Protein AF-A0A8T2UQB4-F1 (afdb_monomer)

Organism: Ceratopteris richardii (NCBI:txid49495)

Radius of gyration: 14.45 Å; Cα contacts (8 Å, |Δi|>4): 51; chains: 1; bounding box: 33×19×47 Å

InterPro domains:
  IPR027417 P-loop containing nucleoside triphosphate hydrolase [G3DSA:3.40.50.300] (2-68)
  IPR027417 P-loop containing nucleoside triphosphate hydrolase [SSF52540] (6-54)
  IPR050334 Molybdenum import ATP-binding protein ModC [PTHR43514] (1-53)

Sequence (69 aa):
MGVVEAVRRVVSGSDGVTALWVTHRLEELDYADGASYMENGHVVLGGSVAKVKKFVLEKQEEYKRSISF

Secondary structure (DSSP, 8-state):
--HHHHHHHHHTSTT--------S-GGGGGG-S-EEEEETTEEEEEE-HHHHHHHHHHHHHHHHHHH--

Mean predicted aligned error: 4.5 Å

Foldseek 3Di:
DDPLVVVLVVCPDPPVDDDDDDDPDLVSLVSPQWDFDDDPRDGPDIDHSVVVSVVVVVVVVVVVVVPDD

pLDDT: mean 90.87, std 7.52, range [56.84, 97.12]

Solvent-accessible surface area (backbone atoms only — not comparable to full-atom values): 4445 Å² total; per-residue (Å²): 136,53,71,69,58,53,51,43,55,57,40,73,37,94,80,73,49,86,83,88,83,91,78,91,56,73,77,63,45,78,72,44,90,51,38,71,44,70,53,96,93,37,81,79,45,74,47,49,37,70,61,45,51,52,52,54,51,53,50,51,53,52,52,53,57,75,72,56,129

Nearest PDB structures (foldseek):
  6p7f-assembly1_A  TM=6.971E-01  e=5.423E+00  Homo sapiens
  5kpi-assembly2_B  TM=6.734E-01  e=5.806E+00  Mus musculus
  3zbo-assembly2_B  TM=4.117E-01  e=3.362E+00  Bacillus cereus

Structure (mmCIF, N/CA/C/O backbone):
data_AF-A0A8T2UQB4-F1
#
_entry.id   AF-A0A8T2UQB4-F1
#
loop_
_atom_site.group_PDB
_atom_site.id
_atom_site.type_symbol
_atom_site.label_atom_id
_atom_site.label_alt_id
_atom_site.label_comp_id
_atom_site.label_asym_id
_atom_site.label_entity_id
_atom_site.label_seq_id
_atom_site.pdbx_PDB_ins_code
_atom_site.Cartn_x
_atom_site.Cartn_y
_atom_site.Cartn_z
_atom_site.occupancy
_atom_site.B_iso_or_equiv
_atom_site.auth_seq_id
_atom_site.auth_comp_id
_atom_site.auth_asym_id
_atom_site.auth_atom_id
_atom_site.pdbx_PDB_model_num
ATOM 1 N N . MET A 1 1 ? 19.711 -3.858 0.721 1.00 57.09 1 MET A N 1
ATOM 2 C CA . MET A 1 1 ? 18.681 -3.683 -0.323 1.00 57.09 1 MET A CA 1
ATOM 3 C C . MET A 1 1 ? 17.517 -4.586 0.039 1.00 57.09 1 MET A C 1
ATOM 5 O O . MET A 1 1 ? 17.727 -5.789 0.140 1.00 57.09 1 MET A O 1
ATOM 9 N N . GLY A 1 2 ? 16.352 -4.019 0.350 1.00 85.69 2 GLY A N 1
ATOM 10 C CA . GLY A 1 2 ? 15.156 -4.812 0.667 1.00 85.69 2 GLY A CA 1
ATOM 11 C C . GLY A 1 2 ? 14.484 -5.352 -0.600 1.00 85.69 2 GLY A C 1
ATOM 12 O O . GLY A 1 2 ? 14.686 -4.799 -1.680 1.00 85.69 2 GLY A O 1
ATOM 13 N N . VAL A 1 3 ? 13.666 -6.404 -0.483 1.00 89.12 3 VAL A N 1
ATOM 14 C CA . VAL A 1 3 ? 12.959 -7.004 -1.637 1.00 89.12 3 VAL A CA 1
ATOM 15 C C . VAL A 1 3 ? 12.070 -5.973 -2.340 1.00 89.12 3 VAL A C 1
ATOM 17 O O . VAL A 1 3 ? 12.143 -5.836 -3.556 1.00 89.12 3 VAL A O 1
ATOM 20 N N . VAL A 1 4 ? 11.304 -5.184 -1.583 1.00 88.19 4 VAL A N 1
ATOM 21 C CA . VAL A 1 4 ? 10.395 -4.161 -2.133 1.00 88.19 4 VAL A CA 1
ATOM 22 C C . VAL A 1 4 ? 11.160 -3.073 -2.897 1.00 88.19 4 VAL A C 1
ATOM 24 O O . VAL A 1 4 ? 10.738 -2.623 -3.958 1.00 88.19 4 VAL A O 1
ATOM 27 N N . GLU A 1 5 ? 12.339 -2.692 -2.406 1.00 88.44 5 GLU A N 1
ATOM 28 C CA . GLU A 1 5 ? 13.214 -1.732 -3.080 1.00 88.44 5 GLU A CA 1
ATOM 29 C C . GLU A 1 5 ? 13.765 -2.299 -4.398 1.00 88.44 5 GLU A C 1
ATOM 31 O O . GLU A 1 5 ? 13.817 -1.593 -5.404 1.00 88.44 5 GLU A O 1
ATOM 36 N N . ALA A 1 6 ? 14.147 -3.581 -4.413 1.00 90.44 6 ALA A N 1
ATOM 37 C CA . ALA A 1 6 ? 14.586 -4.261 -5.628 1.00 90.44 6 ALA A CA 1
ATOM 38 C C . ALA A 1 6 ? 13.456 -4.340 -6.666 1.00 90.44 6 ALA A C 1
ATOM 40 O O . ALA A 1 6 ? 13.680 -4.022 -7.833 1.00 90.44 6 ALA A O 1
ATOM 41 N N . VAL A 1 7 ? 12.236 -4.675 -6.233 1.00 90.62 7 VAL A N 1
ATOM 42 C CA . VAL A 1 7 ? 11.042 -4.685 -7.093 1.00 90.62 7 VAL A CA 1
ATOM 43 C C . VAL A 1 7 ? 10.789 -3.298 -7.681 1.00 90.62 7 VAL A C 1
ATOM 45 O O . VAL A 1 7 ? 10.641 -3.174 -8.894 1.00 90.62 7 VAL A O 1
ATOM 48 N N . ARG A 1 8 ? 10.824 -2.239 -6.861 1.00 88.25 8 ARG A N 1
ATOM 49 C CA . ARG A 1 8 ? 10.627 -0.859 -7.333 1.00 88.25 8 ARG A CA 1
ATOM 50 C C . ARG A 1 8 ? 11.623 -0.470 -8.425 1.00 88.25 8 ARG A C 1
ATOM 52 O O . ARG A 1 8 ? 11.234 0.186 -9.387 1.00 88.25 8 ARG A O 1
ATOM 59 N N . ARG A 1 9 ? 12.891 -0.880 -8.306 1.00 88.31 9 ARG A N 1
ATOM 60 C CA . ARG A 1 9 ? 13.917 -0.609 -9.331 1.00 88.31 9 ARG A CA 1
ATOM 61 C C . ARG A 1 9 ? 13.605 -1.292 -10.661 1.00 88.31 9 ARG A C 1
ATOM 63 O O . ARG A 1 9 ? 13.800 -0.670 -11.696 1.00 88.31 9 ARG A O 1
ATOM 70 N N . VAL A 1 10 ? 13.106 -2.529 -10.628 1.00 89.00 10 VAL A N 1
ATOM 71 C CA . VAL A 1 10 ? 12.690 -3.259 -11.838 1.00 89.00 10 VAL A CA 1
ATOM 72 C C . VAL A 1 10 ? 11.473 -2.591 -12.481 1.00 89.00 10 VAL A C 1
ATOM 74 O O . VAL A 1 10 ? 11.482 -2.345 -13.681 1.00 89.00 10 VAL A O 1
ATOM 77 N N . VAL A 1 11 ? 10.467 -2.225 -11.680 1.00 90.19 11 VAL A N 1
ATOM 78 C CA . VAL A 1 11 ? 9.253 -1.529 -12.152 1.00 90.19 11 VAL A CA 1
ATOM 79 C C . VAL A 1 11 ? 9.576 -0.153 -12.744 1.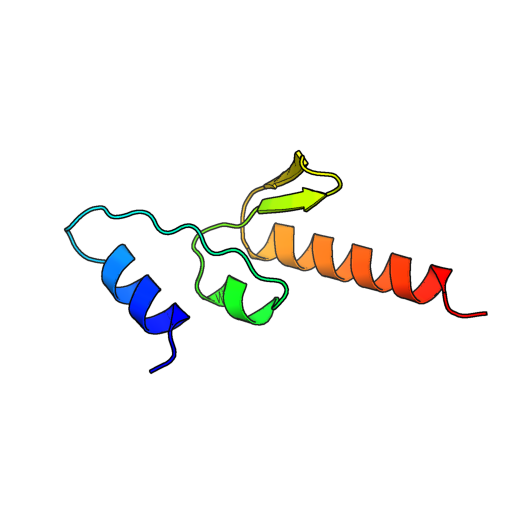00 90.19 11 VAL A C 1
ATOM 81 O O . VAL A 1 11 ? 8.990 0.241 -13.743 1.00 90.19 11 VAL A O 1
ATOM 84 N N . SER A 1 12 ? 10.538 0.567 -12.158 1.00 86.12 12 SER A N 1
ATOM 85 C CA . SER A 1 12 ? 10.975 1.887 -12.645 1.00 86.12 12 SER A CA 1
ATOM 86 C C . SER A 1 12 ? 11.865 1.813 -13.893 1.00 86.12 12 SER A C 1
ATOM 88 O O . SER A 1 12 ? 12.248 2.853 -14.431 1.00 86.12 12 SER A O 1
ATOM 90 N N . GLY A 1 13 ? 12.256 0.609 -14.321 1.00 86.00 13 GLY A N 1
ATOM 91 C CA . GLY A 1 13 ? 13.032 0.398 -15.536 1.00 86.00 13 GLY A CA 1
ATOM 92 C C . GLY A 1 13 ? 12.218 0.670 -16.804 1.00 86.00 13 GLY A C 1
ATOM 93 O O . GLY A 1 13 ? 10.993 0.767 -16.788 1.00 86.00 13 GLY A O 1
ATOM 94 N N . SER A 1 14 ? 12.906 0.755 -17.941 1.00 74.12 14 SER A N 1
ATOM 95 C CA . SER A 1 14 ? 12.301 1.000 -19.260 1.00 74.12 14 SER A CA 1
ATOM 96 C C . SER A 1 14 ? 11.424 -0.145 -19.782 1.00 74.12 14 SER A C 1
ATOM 98 O O . SER A 1 14 ? 10.768 0.016 -20.807 1.00 74.12 14 SER A O 1
ATOM 100 N N . ASP A 1 15 ? 11.399 -1.284 -19.090 1.00 79.38 15 ASP A N 1
ATOM 101 C CA . ASP A 1 15 ? 10.753 -2.514 -19.554 1.00 79.38 15 ASP A CA 1
ATOM 102 C C . ASP A 1 15 ? 9.228 -2.523 -19.324 1.00 79.38 15 ASP A C 1
ATOM 104 O O . ASP A 1 15 ? 8.547 -3.468 -19.718 1.00 79.38 15 ASP A O 1
ATOM 108 N N . GLY A 1 16 ? 8.670 -1.475 -18.697 1.00 79.75 16 GLY A N 1
ATOM 109 C CA . GLY A 1 16 ? 7.218 -1.270 -18.580 1.00 79.75 16 GL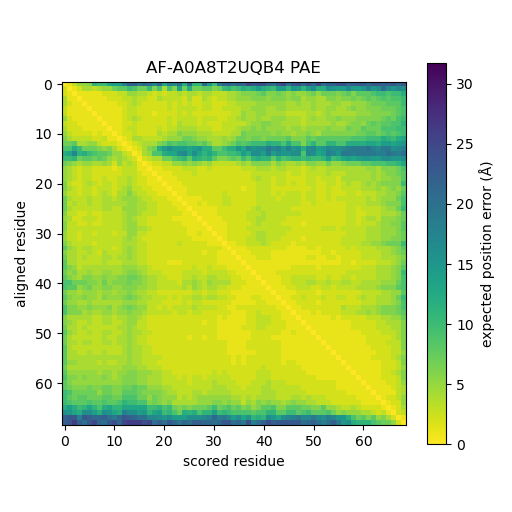Y A CA 1
ATOM 110 C C . GLY A 1 16 ? 6.490 -2.304 -17.712 1.00 79.75 16 GLY A C 1
ATOM 111 O O . GLY A 1 16 ? 5.290 -2.524 -17.877 1.00 79.75 16 GLY A O 1
ATOM 112 N N . VAL A 1 17 ? 7.203 -2.966 -16.800 1.00 89.31 17 VAL A N 1
ATOM 113 C CA . VAL A 1 17 ? 6.649 -4.031 -15.955 1.00 89.31 17 VAL A CA 1
ATOM 114 C C . VAL A 1 17 ? 5.828 -3.437 -14.811 1.00 89.31 17 VAL A C 1
ATOM 116 O O . VAL A 1 17 ? 6.293 -2.560 -14.092 1.00 89.31 17 VAL A O 1
ATOM 119 N N . THR A 1 18 ? 4.620 -3.962 -14.587 1.00 90.88 18 THR A N 1
ATOM 120 C CA . THR A 1 18 ? 3.795 -3.638 -13.411 1.00 90.88 18 THR A CA 1
ATOM 121 C C . THR A 1 18 ? 3.943 -4.727 -12.351 1.00 90.88 18 THR A C 1
ATOM 123 O O . THR A 1 18 ? 3.816 -5.910 -12.663 1.00 90.88 18 THR A O 1
ATOM 126 N N . ALA A 1 19 ? 4.166 -4.342 -11.093 1.00 93.06 19 ALA A N 1
ATOM 127 C CA . ALA A 1 19 ? 4.177 -5.269 -9.964 1.00 93.06 19 ALA A CA 1
ATOM 128 C C . ALA A 1 19 ? 2.938 -5.074 -9.081 1.00 93.06 19 ALA A C 1
ATOM 130 O O . ALA A 1 19 ? 2.579 -3.948 -8.744 1.00 93.06 19 ALA A O 1
ATOM 131 N N . LEU A 1 20 ? 2.320 -6.182 -8.663 1.00 93.88 20 LEU A N 1
ATOM 132 C CA . LEU A 1 20 ? 1.320 -6.194 -7.599 1.00 93.88 20 LEU A CA 1
ATOM 133 C C . LEU A 1 20 ? 1.955 -6.765 -6.329 1.00 93.88 20 LEU A C 1
ATOM 135 O O . LEU A 1 20 ? 2.519 -7.858 -6.355 1.00 93.88 20 LEU A O 1
ATOM 139 N N . TRP A 1 21 ? 1.844 -6.035 -5.221 1.00 93.75 21 TRP A N 1
ATOM 140 C CA . TRP A 1 21 ? 2.394 -6.433 -3.928 1.00 93.75 21 TRP A CA 1
ATOM 141 C C . TRP A 1 2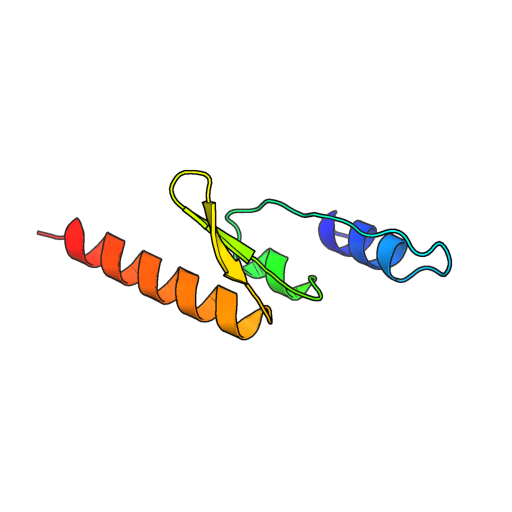1 ? 1.272 -6.568 -2.899 1.00 93.75 21 TRP A C 1
ATOM 143 O O . TRP A 1 21 ? 0.590 -5.593 -2.586 1.00 93.75 21 TRP A O 1
ATOM 153 N N . VAL A 1 22 ? 1.075 -7.779 -2.376 1.00 93.88 22 VAL A N 1
ATOM 154 C CA . VAL A 1 22 ? 0.079 -8.059 -1.333 1.00 93.88 22 VAL A CA 1
ATOM 155 C C . VAL A 1 22 ? 0.789 -8.091 0.011 1.00 93.88 22 VAL A C 1
ATOM 157 O O . VAL A 1 22 ? 1.696 -8.893 0.219 1.00 93.88 22 VAL A O 1
ATOM 160 N N . THR A 1 23 ? 0.376 -7.224 0.930 1.00 92.69 23 THR A N 1
ATOM 161 C CA . THR A 1 23 ? 1.014 -7.106 2.241 1.00 92.69 23 THR A CA 1
ATOM 162 C C . THR A 1 23 ? 0.036 -6.669 3.321 1.00 92.69 23 THR A C 1
ATOM 164 O O . THR A 1 23 ? -0.974 -6.024 3.050 1.00 92.69 23 THR A O 1
ATOM 167 N N . HIS A 1 24 ? 0.369 -7.012 4.560 1.00 91.44 24 HIS A N 1
ATOM 168 C CA . HIS A 1 24 ? -0.259 -6.487 5.772 1.00 91.44 24 HIS A CA 1
ATOM 169 C C . HIS A 1 24 ? 0.610 -5.406 6.447 1.00 91.44 24 HIS A C 1
ATOM 171 O O . HIS A 1 24 ? 0.199 -4.823 7.449 1.00 91.44 24 HIS A O 1
ATOM 177 N N . ARG A 1 25 ? 1.814 -5.147 5.919 1.00 91.19 25 ARG A N 1
ATOM 178 C CA . ARG A 1 25 ? 2.803 -4.212 6.466 1.00 91.19 25 ARG A CA 1
ATOM 179 C C . ARG A 1 25 ? 2.640 -2.845 5.818 1.00 91.19 25 ARG A C 1
ATOM 181 O O . ARG A 1 25 ? 2.952 -2.658 4.644 1.00 91.19 25 ARG A O 1
ATOM 188 N N . LEU A 1 26 ? 2.130 -1.878 6.576 1.00 91.81 26 LEU A N 1
ATOM 189 C CA . LEU A 1 26 ? 1.817 -0.551 6.043 1.00 91.81 26 LEU A CA 1
ATOM 190 C C . LEU A 1 26 ? 3.064 0.215 5.589 1.00 91.81 26 LEU A C 1
ATOM 192 O O . LEU A 1 26 ? 2.978 0.990 4.640 1.00 91.81 26 LEU A O 1
ATOM 196 N N . GLU A 1 27 ? 4.219 -0.003 6.209 1.00 91.75 27 GLU A N 1
ATOM 197 C CA . GLU A 1 27 ? 5.489 0.608 5.808 1.00 91.75 27 GLU A CA 1
ATOM 198 C C . GLU A 1 27 ? 5.932 0.205 4.389 1.00 91.75 27 GLU A C 1
ATOM 200 O O . GLU A 1 27 ? 6.607 0.969 3.708 1.00 91.75 27 GLU A O 1
ATOM 205 N N . GLU A 1 28 ? 5.502 -0.954 3.881 1.00 91.50 28 GLU A N 1
ATOM 206 C CA . GLU A 1 28 ? 5.857 -1.390 2.523 1.00 91.50 28 GLU A CA 1
ATOM 207 C C . GLU A 1 28 ? 5.118 -0.594 1.442 1.00 91.50 28 GLU A C 1
ATOM 209 O O . GLU A 1 28 ? 5.624 -0.445 0.330 1.00 91.50 28 GLU A O 1
ATOM 214 N N . LEU A 1 29 ? 3.963 -0.006 1.772 1.00 91.62 29 LEU A N 1
ATOM 215 C CA . LEU A 1 29 ? 3.224 0.838 0.836 1.00 91.62 29 LEU A CA 1
ATOM 216 C C . LEU A 1 29 ? 3.969 2.145 0.507 1.00 91.62 29 LEU A C 1
ATOM 218 O O . LEU A 1 29 ? 3.653 2.754 -0.505 1.00 91.62 29 LEU A O 1
ATOM 222 N N . ASP A 1 30 ? 4.970 2.571 1.294 1.00 90.06 30 ASP A N 1
ATOM 223 C CA . ASP A 1 30 ? 5.784 3.767 0.979 1.00 90.06 30 ASP A CA 1
ATOM 224 C C . ASP A 1 30 ? 6.609 3.625 -0.309 1.00 90.06 30 ASP A C 1
ATOM 226 O O . ASP A 1 30 ? 7.101 4.612 -0.856 1.00 90.06 30 ASP A O 1
ATOM 230 N N . TYR A 1 31 ? 6.762 2.397 -0.803 1.00 90.88 31 TYR A N 1
ATOM 231 C CA . TYR A 1 31 ? 7.471 2.097 -2.042 1.00 90.88 31 TYR A CA 1
ATOM 232 C C . TYR A 1 31 ? 6.539 1.952 -3.249 1.00 90.88 31 TYR A C 1
ATOM 234 O O . TYR A 1 31 ? 7.037 1.784 -4.361 1.00 90.88 31 TYR A O 1
ATOM 242 N N . ALA A 1 32 ? 5.222 1.981 -3.035 1.00 92.25 32 ALA A N 1
ATOM 243 C CA . ALA A 1 32 ? 4.226 1.765 -4.070 1.00 92.25 32 ALA A CA 1
ATOM 244 C C . ALA A 1 32 ? 3.752 3.085 -4.689 1.00 92.25 32 ALA A C 1
ATOM 246 O O . ALA A 1 32 ? 3.644 4.109 -4.014 1.00 92.25 32 ALA A O 1
ATOM 247 N N . ASP A 1 33 ? 3.390 3.036 -5.968 1.00 91.75 33 ASP A N 1
ATOM 248 C CA . ASP A 1 33 ? 2.800 4.184 -6.668 1.00 91.75 33 ASP A CA 1
ATOM 249 C C . ASP A 1 33 ? 1.304 4.354 -6.334 1.00 91.75 33 ASP A C 1
ATOM 251 O O . ASP A 1 33 ? 0.743 5.449 -6.407 1.00 91.75 33 ASP A O 1
ATOM 255 N N . GLY A 1 34 ? 0.646 3.273 -5.909 1.00 94.25 34 GLY A N 1
ATOM 256 C CA . GLY A 1 34 ? -0.759 3.240 -5.518 1.00 94.25 34 GLY A CA 1
ATOM 257 C C . GLY A 1 34 ? -1.074 2.029 -4.646 1.00 94.25 34 GLY A C 1
ATOM 258 O O . GLY A 1 34 ? -0.255 1.124 -4.492 1.00 94.25 34 GLY A O 1
ATOM 259 N N . ALA A 1 35 ? -2.266 2.016 -4.055 1.00 97.12 35 ALA A N 1
ATOM 260 C CA . ALA A 1 35 ? -2.695 0.931 -3.182 1.00 97.12 35 ALA A CA 1
ATOM 261 C C . ALA A 1 35 ? -4.190 0.633 -3.339 1.00 97.12 35 ALA A C 1
ATOM 263 O O . ALA A 1 35 ? -4.979 1.482 -3.765 1.00 97.12 35 ALA A O 1
ATOM 264 N N . SER A 1 36 ? -4.573 -0.586 -2.963 1.00 97.00 36 SER A N 1
ATOM 265 C CA . SER A 1 36 ? -5.965 -1.010 -2.820 1.00 97.00 36 SER A CA 1
ATOM 266 C C . SER A 1 36 ? -6.133 -1.790 -1.520 1.00 97.00 36 SER A C 1
ATOM 268 O O . SER A 1 36 ? -5.318 -2.652 -1.204 1.00 97.00 36 SER A O 1
ATOM 270 N N . TYR A 1 37 ? -7.181 -1.477 -0.765 1.00 96.44 37 TYR A N 1
ATOM 271 C CA . TYR A 1 37 ? -7.614 -2.233 0.402 1.00 96.44 37 TYR A CA 1
ATOM 272 C C . TYR A 1 37 ? -8.705 -3.221 -0.004 1.00 96.44 37 TYR A C 1
ATOM 274 O O . TYR A 1 37 ? -9.654 -2.863 -0.712 1.00 96.44 37 TYR A O 1
ATOM 282 N N . MET A 1 38 ? -8.560 -4.457 0.467 1.00 94.81 38 MET A N 1
ATOM 283 C CA . MET A 1 38 ? -9.492 -5.544 0.214 1.00 94.81 38 MET A CA 1
ATOM 284 C C . MET A 1 38 ? -10.114 -6.043 1.512 1.00 94.81 38 MET A C 1
ATOM 286 O O . MET A 1 38 ? -9.428 -6.182 2.522 1.00 94.81 38 MET A O 1
ATOM 290 N N . GLU A 1 39 ? -11.397 -6.378 1.451 1.00 94.12 39 GLU A N 1
ATOM 291 C CA . GLU A 1 39 ? -12.157 -6.959 2.552 1.00 94.12 39 G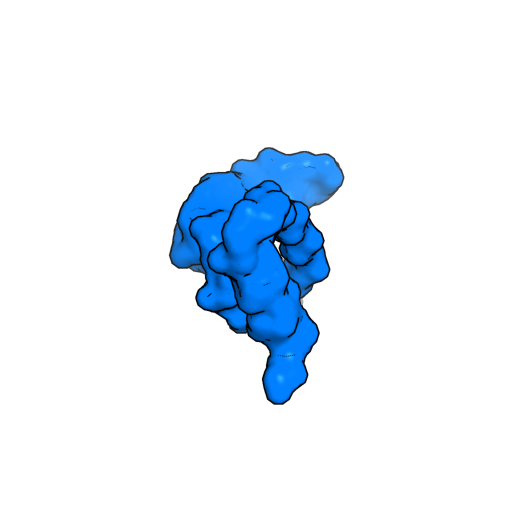LU A CA 1
ATOM 292 C C . GLU A 1 39 ? -13.148 -7.977 1.986 1.00 94.12 39 GLU A C 1
ATOM 294 O O . GLU A 1 39 ? -13.769 -7.737 0.949 1.00 94.12 39 GLU A O 1
ATOM 299 N N . ASN A 1 40 ? -13.275 -9.139 2.632 1.00 94.25 40 ASN A N 1
ATOM 300 C CA . ASN A 1 40 ? -14.191 -10.208 2.210 1.00 94.25 40 ASN A CA 1
ATOM 301 C C . ASN A 1 40 ? -14.068 -10.576 0.716 1.00 94.25 40 ASN A C 1
ATOM 303 O O . ASN A 1 40 ? -15.068 -10.796 0.039 1.00 94.25 40 ASN A O 1
ATOM 307 N N . GLY A 1 41 ? -12.842 -10.594 0.182 1.00 93.69 41 GLY A N 1
ATOM 308 C CA . GLY A 1 41 ? -12.565 -10.924 -1.222 1.00 93.69 41 GLY A CA 1
ATOM 309 C C . GLY A 1 41 ? -12.831 -9.803 -2.236 1.00 93.69 41 GLY A C 1
ATOM 310 O O . GLY A 1 41 ? -12.655 -10.030 -3.428 1.00 93.69 41 GLY A O 1
ATOM 311 N N . HIS A 1 42 ? -13.207 -8.600 -1.795 1.00 95.56 42 HIS A N 1
ATOM 312 C CA . HIS A 1 42 ? -13.540 -7.475 -2.672 1.00 95.56 42 HIS A CA 1
ATOM 313 C C . HIS A 1 42 ? -12.610 -6.287 -2.432 1.00 95.56 42 HIS A C 1
ATOM 315 O O . HIS A 1 42 ? -12.187 -6.048 -1.305 1.00 95.56 42 HIS A O 1
ATOM 321 N N . VAL A 1 43 ? -12.317 -5.507 -3.478 1.00 95.44 43 VAL A N 1
ATOM 322 C CA . VAL A 1 43 ? -11.634 -4.212 -3.332 1.00 95.44 43 VAL A CA 1
ATOM 323 C C . VAL A 1 43 ? -12.643 -3.189 -2.820 1.00 95.44 43 VAL A C 1
ATOM 325 O O . VAL A 1 43 ? -13.589 -2.843 -3.523 1.00 95.44 43 VAL A O 1
ATOM 328 N N . VAL A 1 44 ? -12.434 -2.704 -1.599 1.00 96.38 44 VAL A N 1
ATOM 329 C CA . VAL A 1 44 ? -13.332 -1.742 -0.936 1.00 96.38 44 VAL A CA 1
ATOM 330 C C . VAL A 1 44 ? -12.851 -0.305 -1.136 1.00 96.38 44 VAL A C 1
ATOM 332 O O . VAL A 1 44 ? -13.654 0.623 -1.213 1.00 96.38 44 VAL A O 1
ATOM 335 N N . LEU A 1 45 ? -11.535 -0.104 -1.252 1.00 96.75 45 LEU A N 1
ATOM 336 C CA . LEU A 1 45 ? -10.943 1.216 -1.446 1.00 96.75 45 LEU A CA 1
ATOM 337 C C . LEU A 1 45 ? -9.699 1.127 -2.323 1.00 96.75 45 LEU A C 1
ATOM 339 O O . LEU A 1 45 ? -8.828 0.308 -2.064 1.00 96.75 45 LEU A O 1
ATOM 343 N N . GLY A 1 46 ? -9.572 2.024 -3.298 1.00 96.44 46 GLY A N 1
ATOM 344 C CA . GLY A 1 46 ? -8.351 2.213 -4.081 1.00 96.44 46 GLY A CA 1
ATOM 345 C C . GLY A 1 46 ? -7.924 3.679 -4.149 1.00 96.44 46 GLY A C 1
ATOM 346 O O . GLY A 1 46 ? -8.715 4.597 -3.870 1.00 96.44 46 GLY A O 1
ATOM 347 N N . GLY A 1 47 ? -6.665 3.901 -4.526 1.00 96.06 47 GLY A N 1
ATOM 348 C CA . GLY A 1 47 ? -6.130 5.222 -4.851 1.00 96.06 47 GLY A CA 1
ATOM 349 C C . GLY A 1 47 ? -4.690 5.417 -4.387 1.00 96.06 47 GLY A C 1
ATOM 350 O O . GLY A 1 47 ? -3.883 4.489 -4.401 1.00 96.06 47 GLY A O 1
ATOM 351 N N . SER A 1 48 ? -4.373 6.647 -3.978 1.00 96.75 48 SER A N 1
ATOM 352 C CA . SER A 1 48 ? -3.044 6.984 -3.470 1.00 96.75 48 SER A CA 1
ATOM 353 C C . SER A 1 48 ? -2.716 6.212 -2.191 1.00 96.75 48 SER A C 1
ATOM 355 O O . SER A 1 48 ? -3.589 5.941 -1.359 1.00 96.75 48 SER A O 1
ATOM 357 N N . VAL A 1 49 ? -1.428 5.922 -2.001 1.00 95.75 49 VAL A N 1
ATOM 358 C CA . VAL A 1 49 ? -0.907 5.257 -0.799 1.00 95.75 49 VAL A CA 1
ATOM 359 C C . VAL A 1 49 ? -1.369 5.955 0.479 1.00 95.75 49 VAL A C 1
ATOM 361 O O . VAL A 1 49 ? -1.857 5.295 1.390 1.00 95.75 49 VAL A O 1
ATOM 364 N N . ALA A 1 50 ? -1.292 7.289 0.538 1.00 95.81 50 ALA A N 1
ATOM 365 C CA . ALA A 1 50 ? -1.696 8.058 1.715 1.00 95.81 50 ALA A CA 1
ATOM 366 C C . ALA A 1 50 ? -3.174 7.843 2.084 1.00 95.81 50 ALA A C 1
ATOM 368 O O . ALA A 1 50 ? -3.504 7.665 3.258 1.00 95.81 50 ALA A O 1
ATOM 369 N N . LYS A 1 51 ? -4.061 7.813 1.079 1.00 96.44 51 LYS A N 1
ATOM 370 C CA . LYS A 1 51 ? -5.498 7.586 1.275 1.00 96.44 51 LYS A CA 1
ATOM 371 C C . LYS A 1 51 ? -5.760 6.191 1.838 1.00 96.44 51 LYS A C 1
ATOM 373 O O . LYS A 1 51 ? -6.499 6.053 2.809 1.00 96.44 51 LYS A O 1
ATOM 378 N N . VAL A 1 52 ? -5.142 5.171 1.244 1.00 96.88 52 VAL A N 1
ATOM 379 C CA . VAL A 1 52 ? -5.343 3.778 1.662 1.00 96.88 52 VAL A CA 1
ATOM 380 C C . VAL A 1 52 ? -4.715 3.512 3.029 1.00 96.88 52 VAL A C 1
ATOM 382 O O . VAL A 1 52 ? -5.372 2.924 3.882 1.00 96.88 52 VAL A O 1
ATOM 385 N N . LYS A 1 53 ? -3.498 4.008 3.293 1.00 95.88 53 LYS A N 1
ATOM 386 C CA . LYS A 1 53 ? -2.850 3.904 4.611 1.00 95.88 53 LYS A CA 1
ATOM 387 C C . LYS A 1 53 ? -3.716 4.480 5.723 1.00 95.88 53 LYS A C 1
ATOM 389 O O . LYS A 1 53 ? -3.928 3.811 6.729 1.00 95.88 53 LYS A O 1
ATOM 394 N N . LYS A 1 54 ? -4.226 5.702 5.531 1.00 96.00 54 LYS A N 1
ATOM 395 C CA . LYS A 1 54 ? -5.105 6.358 6.505 1.00 96.00 54 LYS A CA 1
ATOM 396 C C . LYS A 1 54 ? -6.331 5.494 6.808 1.00 96.00 54 LYS A C 1
ATOM 3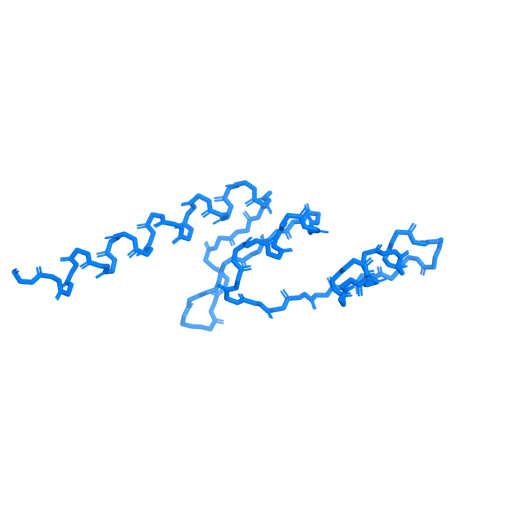98 O O . LYS A 1 54 ? -6.618 5.244 7.972 1.00 96.00 54 LYS A O 1
ATOM 403 N N . PHE A 1 55 ? -6.990 4.987 5.768 1.00 96.31 55 PHE A N 1
ATOM 404 C CA . PHE A 1 55 ? -8.166 4.132 5.917 1.00 96.31 55 PHE A CA 1
ATOM 405 C C . PHE A 1 55 ? -7.868 2.837 6.688 1.00 96.31 55 PHE A C 1
ATOM 407 O O . PHE A 1 55 ? -8.621 2.464 7.585 1.00 96.31 55 PHE A O 1
ATOM 414 N N . VAL A 1 5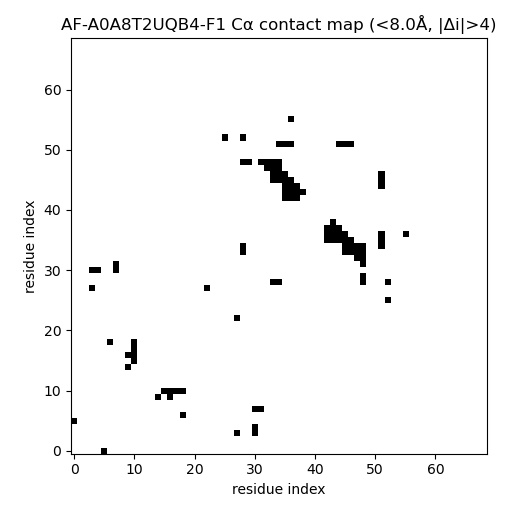6 ? -6.757 2.157 6.380 1.00 95.38 56 VAL A N 1
ATOM 415 C CA . VAL A 1 56 ? -6.377 0.921 7.087 1.00 95.3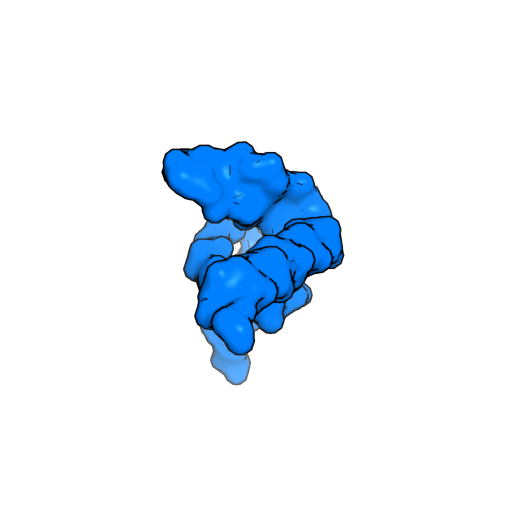8 56 VAL A CA 1
ATOM 416 C C . VAL A 1 56 ? -6.071 1.194 8.561 1.00 95.38 56 VAL A C 1
ATOM 418 O O . VAL A 1 56 ? -6.484 0.412 9.414 1.00 95.38 56 VAL A O 1
ATOM 421 N N . LEU A 1 57 ? -5.395 2.302 8.880 1.00 95.31 57 LEU A N 1
ATOM 422 C CA . LEU A 1 57 ? -5.127 2.693 10.269 1.00 95.31 57 LEU A CA 1
ATOM 423 C C . LEU A 1 57 ? -6.424 2.959 11.043 1.00 95.31 57 LEU A C 1
ATOM 425 O O . LEU A 1 57 ? -6.591 2.447 12.146 1.00 95.31 57 LEU A O 1
ATOM 429 N N . GLU A 1 58 ? -7.371 3.692 10.454 1.00 95.88 58 GLU A N 1
ATOM 430 C CA . GLU A 1 58 ? -8.690 3.935 11.058 1.00 95.88 58 GLU A CA 1
ATOM 431 C C . GLU A 1 58 ? -9.433 2.616 11.333 1.00 95.88 58 GLU A C 1
ATOM 433 O O . GLU A 1 58 ? -9.942 2.412 12.437 1.00 95.88 58 GLU A O 1
ATOM 438 N N . LYS A 1 59 ? -9.404 1.673 10.380 1.00 94.06 59 LYS A N 1
ATOM 439 C CA . LYS A 1 59 ? -9.984 0.331 10.547 1.00 94.06 59 LYS A CA 1
ATOM 440 C C . LYS A 1 59 ? -9.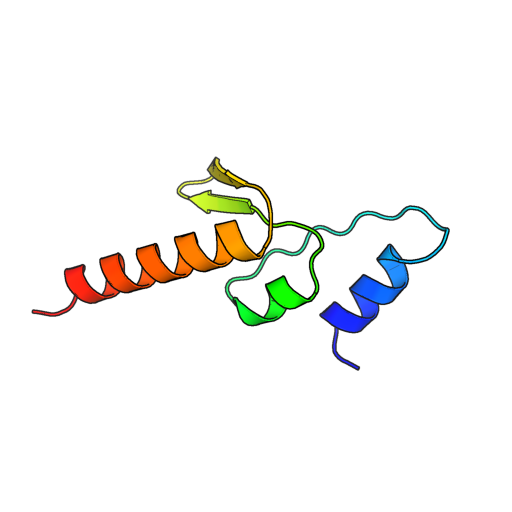321 -0.482 11.657 1.00 94.06 59 LYS A C 1
ATOM 442 O O . LYS A 1 59 ? -10.011 -1.158 12.419 1.00 94.06 59 LYS A O 1
ATOM 447 N N . GLN A 1 60 ? -7.997 -0.413 11.780 1.00 92.81 60 GLN A N 1
ATOM 448 C CA . GLN A 1 60 ? -7.272 -1.085 12.861 1.00 92.81 60 GLN A CA 1
ATOM 449 C C . GLN A 1 60 ? -7.657 -0.522 14.235 1.00 92.81 60 GLN A C 1
ATOM 451 O O . GLN A 1 60 ? -7.832 -1.293 15.177 1.00 92.81 60 GLN A O 1
ATOM 456 N N . GLU A 1 61 ? -7.837 0.794 14.358 1.00 94.81 61 GLU A N 1
ATOM 457 C CA . GLU A 1 61 ? -8.279 1.430 15.606 1.00 94.81 61 GLU A CA 1
ATOM 458 C C . GLU A 1 61 ? -9.750 1.129 15.941 1.00 94.81 61 GLU A C 1
ATOM 460 O O . GLU A 1 61 ? -10.102 0.941 17.107 1.00 94.81 61 GLU A O 1
ATOM 465 N N . GLU A 1 62 ? -10.634 1.045 14.943 1.00 93.94 62 GLU A N 1
ATOM 466 C CA . GLU A 1 62 ? -11.999 0.520 15.118 1.00 93.94 62 GLU A CA 1
ATOM 467 C C . GLU A 1 62 ? -11.981 -0.913 15.662 1.00 93.94 62 GLU A C 1
ATOM 469 O O . GLU A 1 62 ? -12.628 -1.195 16.673 1.00 93.94 62 GLU A O 1
ATOM 474 N N . TYR A 1 63 ? -11.186 -1.796 15.050 1.00 89.94 63 TYR A N 1
ATOM 475 C CA . TYR A 1 63 ? -11.069 -3.186 15.485 1.00 89.94 63 TYR A CA 1
ATOM 476 C C . TYR A 1 63 ? -10.537 -3.291 16.918 1.00 89.94 63 TYR A C 1
ATOM 478 O O . TYR A 1 63 ? -11.161 -3.951 17.748 1.00 89.94 63 TYR A O 1
ATOM 486 N N . LYS A 1 64 ? -9.447 -2.581 17.247 1.00 92.69 64 LYS A N 1
ATOM 487 C CA . LYS A 1 64 ? -8.880 -2.550 18.608 1.00 92.69 64 LYS A CA 1
ATOM 488 C C . LYS A 1 64 ? -9.900 -2.093 19.651 1.00 92.69 64 LYS A C 1
ATOM 490 O O . LYS A 1 64 ? -9.987 -2.701 20.713 1.00 92.69 64 LYS A O 1
ATOM 495 N N . ARG A 1 65 ? -10.699 -1.064 19.346 1.00 93.25 65 ARG A N 1
ATOM 496 C CA . ARG A 1 65 ? -11.771 -0.598 20.243 1.00 93.25 65 ARG A CA 1
ATOM 497 C C . ARG A 1 65 ? -12.865 -1.642 20.438 1.00 93.25 65 ARG A C 1
ATOM 499 O O . ARG A 1 65 ? -13.370 -1.764 21.542 1.00 93.25 65 ARG A O 1
ATOM 506 N N . SER A 1 66 ? -13.208 -2.40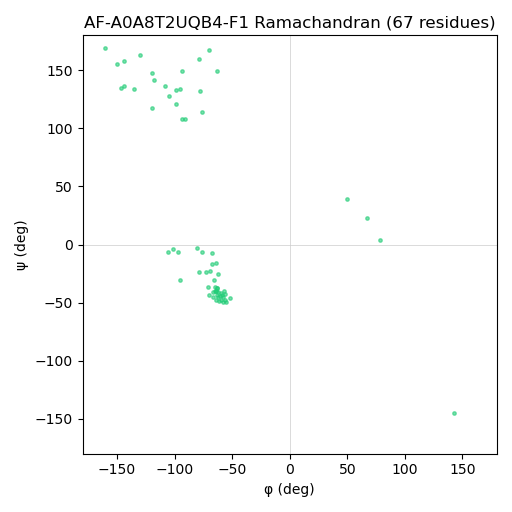6 19.401 1.00 89.75 66 SER A N 1
ATOM 507 C CA . SER A 1 66 ? -14.254 -3.436 19.488 1.00 89.75 66 SER A CA 1
ATOM 508 C C . SER A 1 66 ? -13.883 -4.645 20.357 1.00 89.75 66 SER A C 1
ATOM 510 O O . SER A 1 66 ? -14.773 -5.335 20.844 1.00 89.75 66 SER A O 1
ATOM 512 N N . ILE A 1 67 ? -12.583 -4.895 20.556 1.00 89.75 67 ILE A N 1
ATOM 513 C CA . ILE A 1 67 ? -12.068 -6.036 21.331 1.00 89.75 67 ILE A CA 1
ATOM 514 C C . ILE A 1 67 ? -11.528 -5.642 22.713 1.00 89.75 67 ILE A C 1
ATOM 516 O O . ILE A 1 67 ? -11.159 -6.518 23.494 1.00 89.75 67 ILE A O 1
ATOM 520 N N . SER A 1 68 ? -11.450 -4.344 23.016 1.00 75.38 68 SER A N 1
ATOM 521 C CA . SER A 1 68 ? -11.042 -3.844 24.329 1.00 75.38 68 SER A CA 1
ATOM 522 C C . SER A 1 68 ? -12.289 -3.664 25.200 1.00 75.38 68 SER A C 1
ATOM 524 O O . SER A 1 68 ? -13.082 -2.762 24.936 1.00 75.38 68 SER A O 1
ATOM 526 N N . PHE A 1 69 ? -12.462 -4.541 26.197 1.00 56.84 69 PHE A N 1
ATOM 527 C CA . PHE A 1 69 ? -13.499 -4.443 27.238 1.00 56.84 69 PHE A CA 1
ATOM 528 C C . PHE A 1 69 ? -13.220 -3.306 28.225 1.00 56.84 69 PHE A C 1
ATOM 530 O O . PHE A 1 69 ? -12.026 -3.082 28.535 1.00 56.84 69 PHE A O 1
#